Protein AF-A0A359EIS2-F1 (afdb_monomer)

Secondary structure (DSSP, 8-state):
-HHHHHHHHHSPPTTT--GGGGGGGTT--SSHHHHHHHHHHHEEETTTGGGGT----HHHHHGGG--SHHHHHHHHHHH--S-TTSPPPGGGSEEE-HHHHHHHHHHHHHHTT----------

Foldseek 3Di:
DVVVLLQVLLDDDQALDLPPLLVLLVDQDPDLVLLLVLLVLAEDEPVCLVVLVHDDDPVLVCLQVDRHNNSSSVLSCVLPVDRSSHRDRSNSHRYYHPVVSQSHSSSNCSSVSGRDDDDDDDD

Radius of gyration: 14.62 Å; Cα contacts (8 Å, |Δi|>4): 152; chains: 1; bounding box: 32×25×42 Å

pLDDT: mean 95.42, std 5.26, range [63.41, 98.69]

Sequence (123 aa):
MKQTVLDFYRQHSRITDPGEYATLYDNLPDGLHELIAIIQGQMIHRLAADKFGVTLTSESRGEQRLRTMQQRLACITELDPNPLTIARKPKEKQVGLCRDFAVFLVSLLRHKGIPARMRVGFA

Structure (mmCIF, N/CA/C/O backbone):
data_AF-A0A359EIS2-F1
#
_entry.id   AF-A0A359EIS2-F1
#
loop_
_atom_site.group_PDB
_atom_site.id
_atom_site.type_symbol
_atom_site.label_atom_id
_atom_site.label_alt_id
_atom_site.label_comp_id
_atom_site.label_asym_id
_atom_site.label_entity_id
_atom_site.label_seq_id
_atom_site.pdbx_PDB_ins_code
_atom_site.Cartn_x
_atom_site.Cartn_y
_atom_site.Cartn_z
_atom_site.occupancy
_atom_site.B_iso_or_equiv
_atom_site.auth_seq_id
_atom_site.auth_comp_id
_atom_site.auth_asym_id
_atom_site.auth_atom_id
_atom_site.pdbx_PDB_model_num
ATOM 1 N N . MET A 1 1 ? -14.273 4.449 26.765 1.00 63.41 1 MET A N 1
ATOM 2 C CA . MET A 1 1 ? -12.804 4.353 26.595 1.00 63.41 1 MET A CA 1
ATOM 3 C C . MET A 1 1 ? -12.392 3.362 25.499 1.00 63.41 1 MET A C 1
ATOM 5 O O . MET A 1 1 ? -11.763 3.800 24.550 1.00 63.41 1 MET A O 1
ATOM 9 N N . LYS A 1 2 ? -12.771 2.068 25.547 1.00 70.12 2 LYS A N 1
ATOM 10 C CA . LYS A 1 2 ? -12.450 1.101 24.464 1.00 70.12 2 LYS A CA 1
ATOM 11 C C . LYS A 1 2 ? -13.054 1.482 23.102 1.00 70.12 2 LYS A C 1
ATOM 13 O O . LYS A 1 2 ? -12.337 1.468 22.112 1.00 70.12 2 LYS A O 1
ATOM 18 N N . GLN A 1 3 ? -14.327 1.884 23.074 1.00 79.19 3 GLN A N 1
ATOM 19 C CA . GLN A 1 3 ? -15.003 2.303 21.838 1.00 79.19 3 GLN A CA 1
ATOM 20 C C . GLN A 1 3 ? -14.303 3.502 21.177 1.00 79.19 3 GLN A C 1
ATOM 22 O O . GLN A 1 3 ? -13.938 3.432 20.013 1.00 79.19 3 GLN A O 1
ATOM 27 N N . THR A 1 4 ? -13.975 4.527 21.967 1.00 88.12 4 THR A N 1
ATOM 28 C CA . THR A 1 4 ? -13.248 5.731 21.531 1.00 88.12 4 THR A CA 1
ATOM 29 C C . THR A 1 4 ? -11.901 5.414 20.868 1.00 88.12 4 THR A C 1
ATOM 31 O O . THR A 1 4 ? -11.517 6.050 19.892 1.00 88.12 4 THR A O 1
ATOM 34 N N . VAL A 1 5 ? -11.179 4.408 21.376 1.00 94.38 5 VAL A N 1
ATOM 35 C CA . VAL A 1 5 ? -9.900 3.963 20.798 1.00 94.38 5 VAL A CA 1
ATOM 36 C C . VAL A 1 5 ? -10.108 3.241 19.466 1.00 94.38 5 VAL A C 1
ATOM 38 O O . VAL A 1 5 ? -9.332 3.444 18.534 1.00 94.38 5 VAL A O 1
ATOM 41 N N . LEU A 1 6 ? -11.144 2.406 19.359 1.00 96.38 6 LEU A N 1
ATOM 42 C CA . LEU A 1 6 ? -11.478 1.739 18.102 1.00 96.38 6 LEU A CA 1
ATOM 43 C C . LEU A 1 6 ? -11.896 2.757 17.039 1.00 96.38 6 LEU A C 1
ATOM 45 O O . LEU A 1 6 ? -11.401 2.680 15.921 1.00 96.38 6 LEU A O 1
ATOM 49 N N . ASP A 1 7 ? -12.717 3.743 17.399 1.00 96.12 7 ASP A N 1
ATOM 50 C CA . ASP A 1 7 ? -13.143 4.807 16.485 1.00 96.12 7 ASP A CA 1
ATOM 51 C C . ASP A 1 7 ? -11.948 5.618 15.966 1.00 96.12 7 ASP A C 1
ATOM 53 O O . ASP A 1 7 ? -11.830 5.834 14.762 1.00 96.12 7 ASP A O 1
ATOM 57 N N . PHE A 1 8 ? -10.990 5.956 16.835 1.00 96.25 8 PHE A N 1
ATOM 58 C CA . PHE A 1 8 ? -9.736 6.588 16.419 1.00 96.25 8 PHE A CA 1
ATOM 59 C C . PHE A 1 8 ? -8.963 5.744 15.389 1.00 96.25 8 PHE A C 1
ATOM 61 O O . PHE A 1 8 ? -8.467 6.270 14.396 1.00 96.25 8 PHE A O 1
ATOM 68 N N . TYR A 1 9 ? -8.874 4.423 15.581 1.00 97.62 9 TYR A N 1
ATOM 69 C CA . TYR A 1 9 ? -8.150 3.545 14.655 1.00 97.62 9 TYR A CA 1
ATOM 70 C C . TYR A 1 9 ? -8.914 3.189 13.373 1.00 97.62 9 TYR A C 1
ATOM 72 O O . TYR A 1 9 ? -8.306 2.578 12.489 1.00 97.62 9 TYR A O 1
ATOM 80 N N . ARG A 1 10 ? -10.190 3.576 13.247 1.00 97.75 10 ARG A N 1
ATOM 81 C CA . ARG A 1 10 ? -10.941 3.533 11.978 1.00 97.75 10 ARG A CA 1
ATOM 82 C C . ARG A 1 10 ? -10.594 4.702 11.064 1.00 97.75 10 ARG A C 1
ATOM 84 O O . ARG A 1 10 ? -10.665 4.561 9.852 1.00 97.75 10 ARG A O 1
ATOM 91 N N . GLN A 1 11 ? -10.211 5.845 11.624 1.00 97.81 11 GLN A N 1
ATOM 92 C CA . GLN A 1 11 ? -9.969 7.057 10.846 1.00 97.81 11 GLN A CA 1
ATOM 93 C C . GLN A 1 11 ? -8.651 6.981 10.069 1.00 97.81 11 GLN A C 1
ATOM 95 O O . GLN A 1 11 ? -7.614 6.540 10.583 1.00 97.81 11 GLN A O 1
ATOM 100 N N . HIS A 1 12 ? -8.670 7.447 8.818 1.00 98.25 12 HIS A N 1
ATOM 101 C CA . HIS A 1 12 ? -7.443 7.636 8.055 1.00 98.25 12 HIS A CA 1
ATOM 102 C C . HIS A 1 12 ? -6.563 8.711 8.712 1.00 98.25 12 HIS A C 1
ATOM 104 O O . HIS A 1 12 ? -7.040 9.727 9.207 1.00 98.25 12 HIS A O 1
ATOM 110 N N . SER A 1 13 ? -5.249 8.487 8.708 1.00 97.19 13 SER A N 1
ATOM 111 C CA . SER A 1 13 ? -4.265 9.554 8.898 1.00 97.19 13 SER A CA 1
ATOM 112 C C . SER A 1 13 ? -3.768 10.033 7.538 1.00 97.19 13 SER A C 1
ATOM 114 O O . SER A 1 13 ? -3.944 9.335 6.541 1.00 97.19 13 SER A O 1
ATOM 116 N N . ARG A 1 14 ? -3.001 11.130 7.507 1.00 97.50 14 ARG A N 1
ATOM 117 C CA . ARG A 1 14 ? -2.311 11.619 6.296 1.00 97.50 14 ARG A 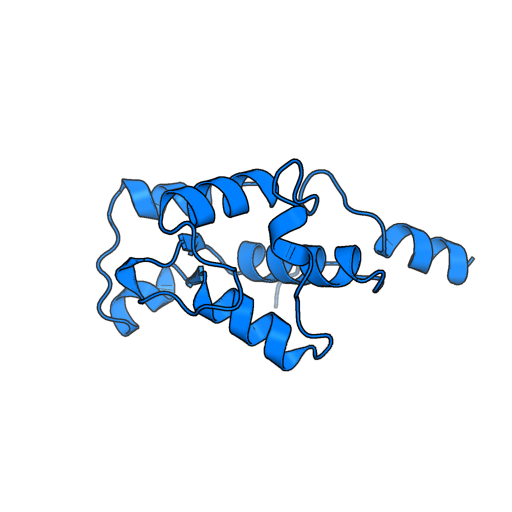CA 1
ATOM 118 C C . ARG A 1 14 ? -1.491 10.548 5.552 1.00 97.50 14 ARG A C 1
ATOM 120 O O . ARG A 1 14 ? -1.219 10.687 4.367 1.00 97.50 14 ARG A O 1
ATOM 127 N N . ILE A 1 15 ? -1.058 9.489 6.239 1.00 98.25 15 ILE A N 1
ATOM 128 C CA . ILE A 1 15 ? -0.305 8.387 5.626 1.00 98.25 15 ILE A CA 1
ATOM 129 C C . ILE A 1 15 ? -1.225 7.373 4.946 1.00 98.25 15 ILE A C 1
ATOM 131 O O . ILE A 1 15 ? -0.854 6.832 3.912 1.00 98.25 15 ILE A O 1
ATOM 135 N N . THR A 1 16 ? -2.389 7.089 5.526 1.00 98.56 16 THR A N 1
ATOM 136 C CA . THR A 1 16 ? -3.281 6.009 5.078 1.00 98.56 16 THR A CA 1
ATOM 137 C C . THR A 1 16 ? -4.449 6.509 4.242 1.00 98.56 16 THR A C 1
ATOM 139 O O . THR A 1 16 ? -5.202 5.687 3.737 1.00 98.56 16 THR A O 1
ATOM 142 N N . ASP A 1 17 ? -4.669 7.818 4.181 1.00 98.50 17 ASP A N 1
ATOM 143 C CA . ASP A 1 17 ? -5.736 8.437 3.400 1.00 98.50 17 ASP A CA 1
ATOM 144 C C . ASP A 1 17 ? -5.485 8.230 1.891 1.00 98.50 17 ASP A C 1
ATOM 146 O O . ASP A 1 17 ? -4.386 8.565 1.419 1.00 98.50 17 ASP A O 1
ATOM 150 N N . PRO A 1 18 ? -6.436 7.631 1.144 1.00 98.31 18 PRO A N 1
ATOM 151 C CA . PRO A 1 18 ? -6.323 7.488 -0.306 1.00 98.31 18 PRO A CA 1
ATOM 152 C C . PRO A 1 18 ? -6.482 8.818 -1.066 1.00 98.31 18 PRO A C 1
ATOM 154 O O . PRO A 1 18 ? -6.089 8.891 -2.230 1.00 98.31 18 PRO A O 1
ATOM 157 N N . GLY A 1 19 ? -7.002 9.873 -0.430 1.00 98.06 19 GLY A N 1
ATOM 158 C CA . GLY A 1 19 ? -7.228 11.176 -1.051 1.00 98.06 19 GLY A CA 1
ATOM 159 C C . GLY A 1 19 ? -8.200 11.091 -2.229 1.00 98.06 19 GLY A C 1
ATOM 160 O O . GLY A 1 19 ? -9.216 10.405 -2.163 1.00 98.06 19 GLY A O 1
ATOM 161 N N . GLU A 1 20 ? -7.865 11.760 -3.333 1.00 97.62 20 GLU A N 1
ATOM 162 C CA . GLU A 1 20 ? -8.667 11.759 -4.570 1.00 97.62 20 GLU A CA 1
ATOM 163 C C . GLU A 1 20 ? -8.831 10.369 -5.213 1.00 97.62 20 GLU A C 1
ATOM 165 O O . GLU A 1 20 ? -9.763 10.154 -5.981 1.00 97.62 20 GLU A O 1
ATOM 170 N N . TYR A 1 21 ? -7.978 9.404 -4.854 1.00 98.25 21 TYR A N 1
ATOM 171 C CA . TYR A 1 21 ? -8.031 8.027 -5.354 1.00 98.25 21 TYR A CA 1
ATOM 172 C C . TYR A 1 21 ? -8.940 7.115 -4.515 1.00 98.25 21 TYR A C 1
ATOM 174 O O . TYR A 1 21 ? -8.875 5.894 -4.653 1.00 98.25 21 TYR A O 1
ATOM 182 N N . ALA A 1 22 ? -9.774 7.671 -3.627 1.00 97.69 22 ALA A N 1
ATOM 183 C CA . ALA A 1 22 ? -10.684 6.896 -2.780 1.00 97.69 22 ALA A CA 1
ATOM 184 C C . ALA A 1 22 ? -11.614 5.967 -3.581 1.00 97.69 22 ALA A C 1
ATOM 186 O O . ALA A 1 22 ? -11.898 4.865 -3.125 1.00 97.69 22 ALA A O 1
ATOM 187 N N . THR A 1 23 ? -12.011 6.361 -4.793 1.00 97.06 23 THR A N 1
ATOM 188 C CA . THR A 1 23 ? -12.877 5.561 -5.679 1.00 97.06 23 THR A CA 1
ATOM 189 C C . THR A 1 23 ? -12.250 4.231 -6.108 1.00 97.06 23 THR A C 1
ATOM 191 O O . THR A 1 23 ? -12.959 3.282 -6.440 1.00 97.06 23 THR A O 1
ATOM 194 N N . LEU A 1 24 ? -10.918 4.088 -6.029 1.00 97.25 24 LEU A N 1
ATOM 195 C CA . LEU A 1 24 ? -10.246 2.802 -6.251 1.00 97.25 24 LEU A CA 1
ATOM 196 C C . LEU A 1 24 ? -10.634 1.742 -5.204 1.00 97.25 24 LEU A C 1
ATOM 198 O O . LEU A 1 24 ? -10.322 0.563 -5.387 1.00 97.25 24 LEU A O 1
ATOM 202 N N . TYR A 1 25 ? -11.284 2.142 -4.106 1.00 97.50 25 TYR A N 1
ATOM 203 C CA . TYR A 1 25 ? -11.693 1.262 -3.015 1.00 97.50 25 TYR A CA 1
ATOM 204 C C . TYR A 1 25 ? -13.172 0.830 -3.066 1.00 97.50 25 TYR A C 1
ATOM 206 O O . TYR A 1 25 ? -13.559 -0.051 -2.294 1.00 97.50 25 TYR A O 1
ATOM 214 N N . ASP A 1 26 ? -13.980 1.361 -3.992 1.00 90.94 26 ASP A N 1
ATOM 215 C CA . ASP A 1 26 ? -15.446 1.195 -3.998 1.00 90.94 26 ASP A CA 1
ATOM 216 C C . ASP A 1 26 ? -15.919 -0.265 -4.157 1.00 90.94 26 ASP A C 1
ATOM 218 O O . ASP A 1 26 ? -17.003 -0.621 -3.706 1.00 90.94 26 ASP A O 1
ATOM 222 N N . ASN A 1 27 ? -15.098 -1.140 -4.752 1.00 89.56 27 ASN A N 1
ATOM 223 C CA . ASN A 1 27 ? -15.458 -2.533 -5.063 1.00 89.56 27 ASN A CA 1
ATOM 224 C C . ASN A 1 27 ? -14.491 -3.558 -4.453 1.00 89.56 27 ASN A C 1
ATOM 226 O O . ASN A 1 27 ? -14.215 -4.609 -5.035 1.00 89.56 27 ASN A O 1
ATOM 230 N N . LEU A 1 28 ? -13.920 -3.238 -3.291 1.00 95.44 28 LEU A N 1
ATOM 231 C CA . LEU A 1 28 ? -13.004 -4.147 -2.610 1.00 95.44 28 LEU A CA 1
ATOM 232 C C . LEU A 1 28 ? -13.747 -5.318 -1.948 1.00 95.44 28 LEU A C 1
ATOM 234 O O . LEU A 1 28 ? -14.758 -5.086 -1.277 1.00 95.44 28 LEU A O 1
ATOM 238 N N . PRO A 1 29 ? -13.201 -6.545 -2.022 1.00 96.25 29 PRO A N 1
ATOM 239 C CA . PRO A 1 29 ? -13.729 -7.700 -1.303 1.00 96.25 29 PRO A CA 1
ATOM 240 C C . PRO A 1 29 ? -13.627 -7.493 0.212 1.00 96.25 29 PRO A C 1
ATOM 242 O O . PRO A 1 29 ? -12.727 -6.804 0.691 1.00 96.25 29 PRO A O 1
ATOM 245 N N . ASP A 1 30 ? -14.523 -8.106 0.982 1.00 95.25 30 ASP A N 1
ATOM 246 C CA . ASP A 1 30 ? -14.557 -7.935 2.444 1.00 95.25 30 ASP A CA 1
ATOM 247 C C . ASP A 1 30 ? -13.571 -8.838 3.197 1.00 95.25 30 ASP A C 1
ATOM 249 O O . ASP A 1 30 ? -13.208 -8.557 4.341 1.00 95.25 30 ASP A O 1
ATOM 253 N N . GLY A 1 31 ? -13.122 -9.922 2.564 1.00 96.31 31 GLY A N 1
ATOM 254 C CA . GLY A 1 31 ? -12.224 -10.891 3.177 1.00 96.31 31 GLY A CA 1
ATOM 255 C C . GLY A 1 31 ? -10.775 -10.400 3.266 1.00 96.31 31 GLY A C 1
ATOM 256 O O . GLY A 1 31 ? -10.221 -9.796 2.345 1.00 96.31 31 GLY A O 1
ATOM 257 N N . LEU A 1 32 ? -10.130 -10.668 4.406 1.00 96.56 32 LEU A N 1
ATOM 258 C CA . LEU A 1 32 ? -8.755 -10.230 4.668 1.00 96.56 32 LEU A CA 1
ATOM 259 C C . LEU A 1 32 ? -7.743 -10.838 3.682 1.00 96.56 32 LEU A C 1
ATOM 261 O O . LEU A 1 32 ? -6.790 -10.165 3.292 1.00 96.56 32 LEU A O 1
ATOM 265 N N . HIS A 1 33 ? -7.934 -12.098 3.286 1.00 97.62 33 HIS A N 1
ATOM 266 C CA . HIS A 1 33 ? -7.020 -12.790 2.374 1.00 97.62 33 HIS A CA 1
ATOM 267 C C . HIS A 1 33 ? -7.062 -12.168 0.976 1.00 97.62 33 HIS A C 1
ATOM 269 O O . HIS A 1 33 ? -6.027 -11.976 0.343 1.00 97.62 33 HIS A O 1
ATOM 275 N N . GLU A 1 34 ? -8.249 -11.785 0.530 1.00 98.00 34 GLU A N 1
ATOM 276 C CA . GLU A 1 34 ? -8.516 -11.152 -0.749 1.00 98.00 34 GLU A CA 1
ATOM 277 C C . GLU A 1 34 ? -7.940 -9.731 -0.785 1.00 98.00 34 GLU A C 1
ATOM 279 O O . GLU A 1 34 ? -7.290 -9.354 -1.760 1.00 98.00 34 GLU A O 1
ATOM 284 N N . LEU A 1 35 ? -8.068 -8.967 0.308 1.00 98.38 35 LEU A N 1
ATOM 285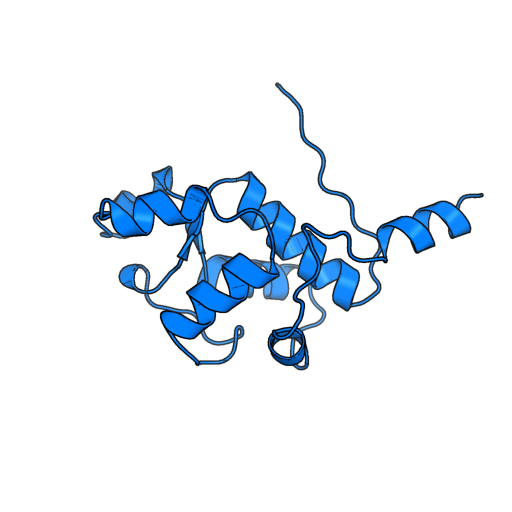 C CA . LEU A 1 35 ? -7.400 -7.667 0.449 1.00 98.38 35 LEU A CA 1
ATOM 286 C C . LEU A 1 35 ? -5.871 -7.797 0.374 1.00 98.38 35 LEU A C 1
ATOM 288 O O . LEU A 1 35 ? -5.205 -6.990 -0.274 1.00 98.38 35 LEU A O 1
ATOM 292 N N . ILE A 1 36 ? -5.296 -8.827 1.002 1.00 98.12 36 ILE A N 1
ATOM 293 C CA . ILE A 1 36 ? -3.855 -9.103 0.911 1.00 98.12 36 ILE A CA 1
ATOM 294 C C . ILE A 1 36 ? -3.464 -9.474 -0.527 1.00 98.12 36 ILE A C 1
ATOM 296 O O . ILE A 1 36 ? -2.442 -8.987 -1.018 1.00 98.12 36 ILE A O 1
ATOM 300 N N . ALA A 1 37 ? -4.273 -10.282 -1.216 1.00 98.25 37 ALA A N 1
ATOM 301 C CA . ALA A 1 37 ? -4.031 -10.668 -2.604 1.00 98.25 37 ALA A CA 1
ATOM 302 C C . ALA A 1 37 ? -4.030 -9.454 -3.549 1.00 98.25 37 ALA A C 1
ATOM 304 O O . ALA A 1 37 ? -3.159 -9.363 -4.413 1.00 98.25 37 ALA A O 1
ATOM 305 N N . ILE A 1 38 ? -4.924 -8.481 -3.337 1.00 98.12 38 ILE A N 1
ATOM 306 C CA . ILE A 1 38 ? -4.933 -7.202 -4.069 1.00 98.12 38 ILE A CA 1
ATOM 307 C C . ILE A 1 38 ? -3.599 -6.467 -3.900 1.00 98.12 38 ILE A C 1
ATOM 309 O O . ILE A 1 38 ? -2.953 -6.105 -4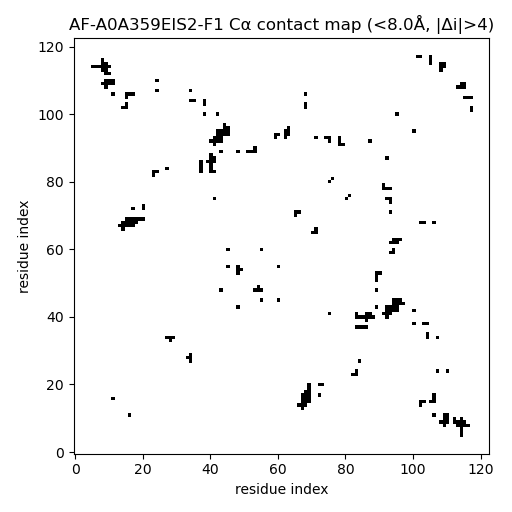.885 1.00 98.12 38 ILE A O 1
ATOM 313 N N . ILE A 1 39 ? -3.126 -6.312 -2.660 1.00 98.25 39 ILE A N 1
ATOM 314 C CA . ILE A 1 39 ? -1.857 -5.625 -2.371 1.00 98.25 39 ILE A CA 1
ATOM 315 C C . ILE A 1 39 ? -0.684 -6.352 -3.047 1.00 98.25 39 ILE A C 1
ATOM 317 O O . ILE A 1 39 ? 0.163 -5.718 -3.677 1.00 98.25 39 ILE A O 1
ATOM 321 N N . GLN A 1 40 ? -0.642 -7.685 -2.972 1.00 97.38 40 GLN A N 1
ATOM 322 C CA . GLN A 1 40 ? 0.377 -8.504 -3.642 1.00 97.38 40 GLN A CA 1
ATOM 323 C C . GLN A 1 40 ? 0.283 -8.435 -5.172 1.00 97.38 40 GLN A C 1
ATOM 325 O O . GLN A 1 40 ? 1.296 -8.564 -5.863 1.00 97.38 40 GLN A O 1
ATOM 330 N N . GLY A 1 41 ? -0.916 -8.227 -5.713 1.00 97.56 41 GLY A N 1
ATOM 331 C CA . GLY A 1 41 ? -1.161 -7.979 -7.128 1.00 97.56 41 GLY A CA 1
ATOM 332 C C . GLY A 1 41 ? -0.649 -6.619 -7.592 1.00 97.56 41 GLY A C 1
ATOM 333 O O . GLY A 1 41 ? -0.462 -6.428 -8.791 1.00 97.56 41 GLY A O 1
ATOM 334 N N . GLN A 1 42 ? -0.418 -5.674 -6.681 1.00 98.12 42 GLN A N 1
ATOM 335 C CA . GLN A 1 42 ? -0.059 -4.294 -7.006 1.00 98.12 42 GLN A CA 1
ATOM 336 C C . GLN A 1 42 ? 1.366 -3.906 -6.685 1.00 98.12 42 GLN A C 1
ATOM 338 O O . GLN A 1 42 ? 1.939 -3.057 -7.364 1.00 98.12 42 GLN A O 1
ATOM 343 N N . MET A 1 43 ? 1.917 -4.501 -5.636 1.00 97.81 43 MET A N 1
ATOM 344 C CA . MET A 1 43 ? 3.213 -4.124 -5.114 1.00 97.81 43 MET A CA 1
ATOM 345 C C . MET A 1 43 ? 4.204 -5.270 -5.205 1.00 97.81 43 MET A C 1
ATOM 347 O O . MET A 1 43 ? 3.866 -6.442 -5.031 1.00 97.81 43 MET A O 1
ATOM 351 N N . ILE A 1 44 ? 5.465 -4.912 -5.408 1.00 97.50 44 ILE A N 1
ATOM 352 C CA . ILE A 1 44 ? 6.592 -5.828 -5.321 1.00 97.50 44 ILE A CA 1
ATOM 353 C C . ILE A 1 44 ? 7.596 -5.315 -4.294 1.00 97.50 44 ILE A C 1
ATOM 355 O O . ILE A 1 44 ? 7.967 -4.141 -4.265 1.00 97.50 44 ILE A O 1
ATOM 359 N N . HIS A 1 45 ? 8.030 -6.198 -3.396 1.00 97.62 45 HIS A N 1
ATOM 360 C CA . HIS A 1 45 ? 9.041 -5.827 -2.417 1.00 97.62 45 HIS A CA 1
ATOM 361 C C . HIS A 1 45 ? 10.399 -5.713 -3.108 1.00 97.62 45 HIS A C 1
ATOM 363 O O . HIS A 1 45 ? 10.790 -6.625 -3.839 1.00 97.62 45 HIS A O 1
ATOM 369 N N . ARG A 1 46 ? 11.169 -4.654 -2.827 1.00 96.38 46 ARG A N 1
ATOM 370 C CA . ARG A 1 46 ? 12.448 -4.419 -3.524 1.00 96.38 46 ARG A CA 1
ATOM 371 C C . ARG A 1 46 ? 13.409 -5.615 -3.481 1.00 96.38 46 ARG A C 1
ATOM 373 O O . ARG A 1 46 ? 14.102 -5.884 -4.447 1.00 96.38 46 ARG A O 1
ATOM 380 N N . LEU A 1 47 ? 13.450 -6.321 -2.344 1.00 95.94 47 LEU A N 1
ATOM 381 C CA . LEU A 1 47 ? 14.348 -7.466 -2.115 1.00 95.94 47 LEU A CA 1
ATOM 382 C C . LEU A 1 47 ? 13.828 -8.769 -2.742 1.00 95.94 47 LEU A C 1
ATOM 384 O O . LEU A 1 47 ? 14.502 -9.791 -2.688 1.00 95.94 47 LEU A O 1
ATOM 388 N N . ALA A 1 48 ? 12.607 -8.754 -3.274 1.00 95.56 48 ALA A N 1
ATOM 389 C CA . ALA A 1 48 ? 12.000 -9.889 -3.951 1.00 95.56 48 ALA A CA 1
ATOM 390 C C . ALA A 1 48 ? 11.961 -9.706 -5.474 1.00 95.56 48 ALA A C 1
ATOM 392 O O . ALA A 1 48 ? 11.698 -10.682 -6.162 1.00 95.56 48 ALA A O 1
ATOM 393 N N . ALA A 1 49 ? 12.230 -8.502 -5.995 1.00 96.06 49 ALA A N 1
ATOM 394 C CA . ALA A 1 49 ? 12.091 -8.171 -7.414 1.00 96.06 49 ALA A CA 1
ATOM 395 C C . ALA A 1 49 ? 12.819 -9.159 -8.342 1.00 96.06 49 ALA A C 1
ATOM 397 O O . ALA A 1 49 ? 12.197 -9.718 -9.246 1.00 96.06 49 ALA A O 1
ATOM 398 N N . ASP A 1 50 ? 14.079 -9.478 -8.035 1.00 95.94 50 ASP A N 1
ATOM 399 C CA . ASP A 1 50 ? 14.886 -10.413 -8.827 1.00 95.94 50 ASP A CA 1
ATOM 400 C C . ASP A 1 50 ? 14.269 -11.821 -8.882 1.00 95.94 50 ASP A C 1
ATOM 402 O O . ASP A 1 50 ? 14.301 -12.477 -9.921 1.00 95.94 50 ASP A O 1
ATOM 406 N N . LYS A 1 51 ? 13.614 -12.270 -7.799 1.00 95.81 51 LYS A N 1
ATOM 407 C CA . LYS A 1 51 ? 12.928 -13.577 -7.748 1.00 95.81 51 LYS A CA 1
ATOM 408 C C . LYS A 1 51 ? 11.716 -13.648 -8.677 1.00 95.81 51 LYS A C 1
ATOM 410 O O . LYS A 1 51 ? 11.279 -14.740 -9.018 1.00 95.81 51 LYS A O 1
ATOM 415 N N . PHE A 1 52 ? 11.176 -12.499 -9.076 1.00 94.62 52 PHE A N 1
ATOM 416 C CA . PHE A 1 52 ? 10.094 -12.389 -10.051 1.00 94.62 52 PHE A CA 1
ATOM 417 C C . PHE A 1 52 ? 10.596 -11.994 -11.450 1.00 94.62 52 PHE A C 1
ATOM 419 O O . PHE A 1 52 ? 9.789 -11.613 -12.298 1.00 94.62 52 PHE A O 1
ATOM 426 N N . GLY A 1 53 ? 11.911 -12.058 -11.698 1.00 96.44 53 GLY A N 1
ATOM 427 C CA . GLY A 1 53 ? 12.508 -11.694 -12.985 1.00 96.44 53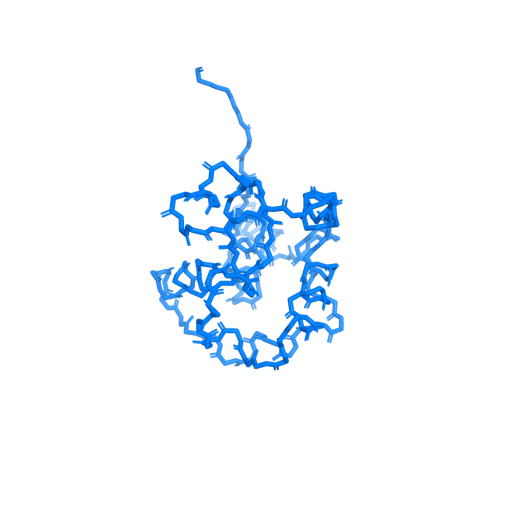 GLY A CA 1
ATOM 428 C C . GLY A 1 53 ? 12.443 -10.195 -13.289 1.00 96.44 53 GLY A C 1
ATOM 429 O O . GLY A 1 53 ? 12.461 -9.806 -14.454 1.00 96.44 53 GLY A O 1
ATOM 430 N N . VAL A 1 54 ? 12.328 -9.349 -12.260 1.00 96.69 54 VAL A N 1
ATOM 431 C CA . VAL A 1 54 ? 12.231 -7.894 -12.414 1.00 96.69 54 VAL A CA 1
ATOM 432 C C . VAL A 1 54 ? 13.548 -7.243 -12.019 1.00 96.69 54 VAL A C 1
ATOM 434 O O . VAL A 1 54 ? 13.890 -7.183 -10.841 1.00 96.69 54 VAL A O 1
ATOM 437 N N . THR A 1 55 ? 14.249 -6.669 -12.995 1.00 96.94 55 THR A N 1
ATOM 438 C CA . THR A 1 55 ? 15.390 -5.786 -12.736 1.00 96.94 55 THR A CA 1
ATOM 439 C C . THR A 1 55 ? 14.892 -4.372 -12.456 1.00 96.94 55 THR A C 1
ATOM 441 O O . THR A 1 55 ? 14.314 -3.718 -13.323 1.00 96.94 55 THR A O 1
ATOM 444 N N . LEU A 1 56 ? 15.118 -3.880 -11.238 1.00 96.06 56 LEU A N 1
ATOM 445 C CA . LEU A 1 56 ? 14.668 -2.544 -10.846 1.00 96.06 56 LEU A CA 1
ATOM 446 C C . LEU A 1 56 ? 15.500 -1.443 -11.522 1.00 96.06 56 LEU A C 1
ATOM 448 O O . LEU A 1 56 ? 16.734 -1.518 -11.562 1.00 96.06 56 LEU A O 1
ATOM 452 N N . THR A 1 57 ? 14.841 -0.378 -11.973 1.00 95.88 57 THR A N 1
ATOM 453 C CA . THR A 1 57 ? 15.496 0.839 -12.466 1.00 95.88 57 THR A CA 1
ATOM 454 C C . THR A 1 57 ? 15.789 1.787 -11.302 1.00 95.88 57 THR A C 1
ATOM 456 O O . THR A 1 57 ? 15.357 1.578 -10.165 1.00 95.88 57 THR A O 1
ATOM 459 N N . SER A 1 58 ? 16.570 2.840 -11.548 1.00 95.56 58 SER A N 1
ATOM 460 C CA . SER A 1 58 ? 16.792 3.883 -10.536 1.00 95.56 58 SER A CA 1
ATOM 461 C C . SER A 1 58 ? 15.499 4.623 -10.184 1.00 95.56 58 SER A C 1
ATOM 463 O O . SER A 1 58 ? 15.302 4.976 -9.024 1.00 95.56 58 SER A O 1
ATOM 465 N N . GLU A 1 59 ? 14.613 4.783 -11.166 1.00 94.31 59 GLU A N 1
ATOM 466 C CA . GLU A 1 59 ? 13.287 5.373 -11.009 1.00 94.31 59 GLU A CA 1
ATOM 467 C C . GLU A 1 59 ? 12.381 4.504 -10.133 1.00 94.31 59 GLU A C 1
ATOM 469 O O . GLU A 1 59 ? 11.934 4.975 -9.088 1.00 94.31 59 GLU A O 1
ATOM 474 N N . SER A 1 60 ? 12.226 3.210 -10.445 1.00 94.81 60 SER A N 1
ATOM 475 C CA . SER A 1 60 ? 11.358 2.336 -9.643 1.00 94.81 60 SER A CA 1
ATOM 476 C C . SER A 1 60 ? 11.910 2.090 -8.239 1.00 94.81 60 SER A C 1
ATOM 478 O O . SER A 1 60 ? 11.173 1.998 -7.260 1.00 94.81 60 SER A O 1
ATOM 480 N N . ARG A 1 61 ? 13.239 2.109 -8.059 1.00 95.00 61 ARG A N 1
ATOM 481 C CA . ARG A 1 61 ? 13.836 2.161 -6.711 1.00 95.00 61 ARG A CA 1
ATOM 482 C C . ARG A 1 61 ? 13.427 3.417 -5.932 1.00 95.00 61 ARG A C 1
ATOM 484 O O . ARG A 1 61 ? 13.331 3.353 -4.703 1.00 95.00 61 ARG A O 1
ATOM 491 N N . GLY A 1 62 ? 13.194 4.534 -6.617 1.00 95.94 62 GLY A N 1
ATOM 492 C CA . GLY A 1 62 ? 12.740 5.799 -6.044 1.00 95.94 62 GLY A CA 1
ATOM 493 C C . GLY A 1 62 ? 11.356 5.722 -5.395 1.00 95.94 62 GLY A C 1
ATOM 494 O O . GLY A 1 62 ? 11.124 6.419 -4.406 1.00 95.94 62 GLY A O 1
ATOM 495 N N . GLU A 1 63 ? 10.484 4.814 -5.838 1.00 96.69 63 GLU A N 1
ATOM 496 C CA . GLU A 1 63 ? 9.115 4.632 -5.317 1.00 96.69 63 GLU A CA 1
ATOM 497 C C . GLU A 1 63 ? 9.074 4.219 -3.829 1.00 96.69 63 GLU A C 1
ATOM 499 O O . GLU A 1 63 ? 8.101 4.463 -3.111 1.00 96.69 63 GLU A O 1
ATOM 504 N N . GLN A 1 64 ? 10.179 3.694 -3.285 1.00 93.75 64 GLN A N 1
ATOM 505 C CA . GLN A 1 64 ? 10.351 3.451 -1.840 1.00 93.75 64 GLN A CA 1
ATOM 506 C C . GLN A 1 64 ? 10.284 4.749 -1.009 1.00 93.75 64 GLN A C 1
ATOM 508 O O . GLN A 1 64 ? 10.188 4.722 0.223 1.00 93.75 64 GLN A O 1
ATOM 513 N N . ARG A 1 65 ? 10.377 5.911 -1.667 1.00 95.81 65 ARG A N 1
ATOM 514 C CA . ARG A 1 65 ? 10.281 7.232 -1.043 1.00 95.81 65 ARG A CA 1
ATOM 515 C C . ARG A 1 65 ? 8.849 7.756 -0.967 1.00 95.81 65 ARG A C 1
ATOM 517 O O . ARG A 1 65 ? 8.632 8.688 -0.198 1.00 95.81 65 ARG A O 1
ATOM 524 N N . LEU A 1 66 ? 7.886 7.143 -1.664 1.00 97.19 66 LEU A N 1
ATOM 525 C CA . LEU A 1 66 ? 6.467 7.491 -1.549 1.00 97.19 66 LEU A CA 1
ATOM 526 C C . LEU A 1 66 ? 6.008 7.264 -0.100 1.00 97.19 66 LEU A C 1
ATOM 528 O O . LEU A 1 66 ? 6.240 6.205 0.492 1.00 97.19 66 LEU A O 1
ATOM 532 N N . ARG A 1 67 ? 5.430 8.296 0.522 1.00 96.00 67 ARG A N 1
ATOM 533 C CA . ARG A 1 67 ? 5.137 8.299 1.966 1.00 96.00 67 ARG A CA 1
ATOM 534 C C . ARG A 1 67 ? 3.676 8.041 2.273 1.00 96.00 67 ARG A C 1
ATOM 536 O O . ARG A 1 67 ? 3.415 7.352 3.267 1.00 96.00 67 ARG A O 1
ATOM 543 N N . THR A 1 68 ? 2.776 8.592 1.463 1.00 98.44 68 THR A N 1
ATOM 544 C CA . THR A 1 68 ? 1.323 8.531 1.662 1.00 98.44 68 THR A CA 1
ATOM 545 C C . THR A 1 68 ? 0.670 7.511 0.737 1.00 98.44 68 THR A C 1
ATOM 547 O O . THR A 1 68 ? 1.217 7.165 -0.311 1.00 98.44 68 THR A O 1
ATOM 550 N N . MET A 1 69 ? -0.514 7.036 1.122 1.00 98.56 69 MET A N 1
ATOM 551 C CA . MET A 1 69 ? -1.295 6.134 0.287 1.00 98.56 69 MET A CA 1
ATOM 552 C C . MET A 1 69 ? -1.759 6.825 -0.995 1.00 98.56 69 MET A C 1
AT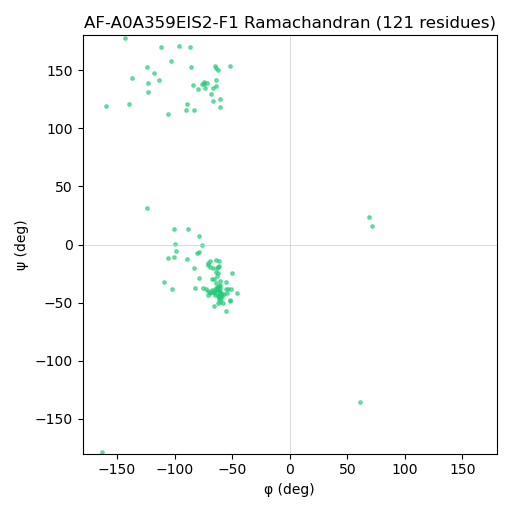OM 554 O O . MET A 1 69 ? -1.609 6.237 -2.055 1.00 98.56 69 MET A O 1
ATOM 558 N N . GLN A 1 70 ? -2.184 8.092 -0.934 1.00 98.62 70 GLN A N 1
ATOM 559 C CA . GLN A 1 70 ? -2.487 8.891 -2.129 1.00 98.62 70 GLN A CA 1
ATOM 560 C C . GLN A 1 70 ? -1.333 8.892 -3.150 1.00 98.62 70 GLN A C 1
ATOM 562 O O . GLN A 1 70 ? -1.551 8.596 -4.317 1.00 98.62 70 GLN A O 1
ATOM 567 N N . GLN A 1 71 ? -0.088 9.144 -2.718 1.00 98.50 71 GLN A N 1
ATOM 568 C CA . GLN A 1 71 ? 1.084 9.107 -3.610 1.00 98.50 71 GLN A CA 1
ATOM 569 C C . GLN A 1 71 ? 1.290 7.727 -4.243 1.00 98.50 71 GLN A C 1
ATOM 571 O O . GLN A 1 71 ? 1.695 7.614 -5.397 1.00 98.50 71 GLN A O 1
ATOM 576 N N . ARG A 1 72 ? 1.031 6.666 -3.475 1.00 98.19 72 ARG A N 1
ATOM 577 C CA . ARG A 1 72 ? 1.152 5.294 -3.966 1.00 98.19 72 ARG A CA 1
ATOM 578 C C . ARG A 1 72 ? 0.051 4.944 -4.956 1.00 98.19 72 ARG A C 1
ATOM 580 O O . ARG A 1 72 ? 0.370 4.351 -5.978 1.00 98.19 72 ARG A O 1
ATOM 587 N N . LEU A 1 73 ? -1.196 5.319 -4.683 1.00 98.38 73 LEU A N 1
ATOM 588 C CA . LEU A 1 73 ? -2.321 5.099 -5.591 1.00 98.38 73 LEU A CA 1
ATOM 589 C C . LEU A 1 73 ? -2.158 5.891 -6.891 1.00 98.38 73 LEU A C 1
ATOM 591 O O . LEU A 1 73 ? -2.411 5.326 -7.950 1.00 98.38 73 LEU A O 1
ATOM 595 N N . ALA A 1 74 ? -1.645 7.124 -6.827 1.00 98.06 74 ALA A N 1
ATOM 596 C CA . ALA A 1 74 ? -1.286 7.907 -8.009 1.00 98.06 74 ALA A CA 1
ATOM 597 C C . ALA A 1 74 ? -0.313 7.137 -8.910 1.00 98.06 74 ALA A C 1
ATOM 599 O O . ALA A 1 74 ? -0.643 6.815 -10.045 1.00 98.06 74 ALA A O 1
ATOM 600 N N . CYS A 1 75 ? 0.832 6.721 -8.363 1.00 97.00 75 CYS A N 1
ATOM 601 C CA . CYS A 1 75 ? 1.835 5.973 -9.121 1.00 97.00 75 CYS A CA 1
ATOM 602 C C . CYS A 1 75 ? 1.313 4.603 -9.611 1.00 97.00 75 CYS A C 1
ATOM 604 O O . CYS A 1 75 ? 1.603 4.209 -10.735 1.00 97.00 75 CYS A O 1
ATOM 606 N N . ILE A 1 76 ? 0.497 3.884 -8.826 1.00 96.81 76 ILE A N 1
ATOM 607 C CA . ILE A 1 76 ? -0.150 2.634 -9.279 1.00 96.81 76 ILE A CA 1
ATOM 608 C C . ILE A 1 76 ? -1.061 2.887 -10.488 1.00 96.81 76 ILE A C 1
ATOM 610 O O . ILE A 1 76 ? -1.074 2.074 -11.410 1.00 96.81 76 ILE A O 1
ATOM 614 N N . THR A 1 77 ? -1.806 3.993 -10.471 1.00 95.94 77 THR A N 1
ATOM 615 C CA . THR A 1 77 ? -2.748 4.374 -11.533 1.00 95.94 77 THR A CA 1
ATOM 616 C C . THR A 1 77 ? -2.018 4.857 -12.786 1.00 95.94 77 THR A C 1
ATOM 618 O O . THR A 1 77 ? -2.429 4.527 -13.893 1.00 95.94 77 THR A O 1
ATOM 621 N N . GLU A 1 78 ? -0.913 5.591 -12.626 1.00 94.88 78 GLU A N 1
ATOM 622 C CA . GLU A 1 78 ? -0.038 6.014 -13.729 1.00 94.88 78 GLU A CA 1
ATOM 623 C C . GLU A 1 78 ? 0.603 4.817 -14.446 1.00 94.88 78 GLU A C 1
ATOM 625 O O . GLU A 1 78 ? 0.708 4.821 -15.671 1.00 94.88 78 GLU A O 1
ATOM 630 N N . LEU A 1 79 ? 1.009 3.785 -13.695 1.00 91.06 79 LEU A N 1
ATOM 631 C CA . LEU A 1 79 ? 1.566 2.552 -14.259 1.00 91.06 79 LEU A CA 1
ATOM 632 C C . LEU A 1 79 ? 0.512 1.726 -15.006 1.00 91.06 79 LEU A C 1
ATOM 634 O O . LEU A 1 79 ? 0.807 1.154 -16.054 1.00 91.06 79 LEU A O 1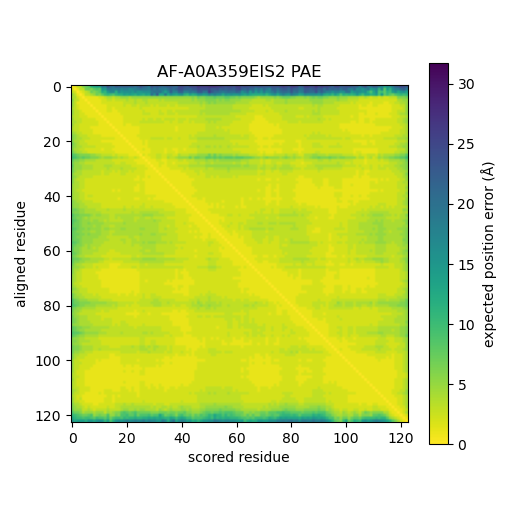
ATOM 638 N N . ASP A 1 80 ? -0.696 1.630 -14.447 1.00 91.31 80 ASP A N 1
ATOM 639 C CA . ASP A 1 80 ? -1.820 0.903 -15.032 1.00 91.31 80 ASP A CA 1
ATOM 640 C C . ASP A 1 80 ? -3.149 1.406 -14.427 1.00 91.31 80 ASP A C 1
ATOM 642 O O . ASP A 1 80 ? -3.353 1.247 -13.216 1.00 91.31 80 ASP A O 1
ATOM 646 N N . PRO A 1 81 ? -4.077 1.960 -15.233 1.00 93.31 81 PRO A N 1
ATOM 647 C CA . PRO A 1 81 ? -5.351 2.488 -14.748 1.00 93.31 81 PRO A CA 1
ATOM 648 C C . PRO A 1 81 ? -6.391 1.404 -14.415 1.00 93.31 81 PRO A C 1
ATOM 650 O O . PRO A 1 81 ? -7.503 1.737 -14.003 1.00 93.31 81 PRO A O 1
ATOM 653 N N . ASN A 1 82 ? -6.082 0.115 -14.598 1.00 95.25 82 ASN A N 1
ATOM 654 C CA . ASN A 1 82 ? -7.006 -0.962 -14.252 1.00 95.25 82 ASN A CA 1
ATOM 655 C C . ASN A 1 82 ? -7.339 -0.991 -12.743 1.00 95.25 82 ASN A C 1
ATOM 657 O O . ASN A 1 82 ? -6.485 -0.659 -11.905 1.00 95.25 82 ASN A O 1
ATOM 661 N N . PRO A 1 83 ? -8.555 -1.459 -12.378 1.00 96.38 83 PRO A N 1
ATOM 662 C CA . PRO A 1 83 ? -8.987 -1.588 -10.988 1.00 96.38 83 PRO A CA 1
ATOM 663 C C . PRO A 1 83 ? -7.999 -2.359 -10.116 1.00 96.38 83 PRO A C 1
ATOM 665 O O . PRO A 1 83 ? -7.293 -3.252 -10.595 1.00 96.38 83 PRO A O 1
ATOM 668 N N . LEU A 1 84 ? -8.004 -2.087 -8.805 1.00 97.25 84 LEU A N 1
ATOM 669 C CA . LEU A 1 84 ? -7.040 -2.727 -7.907 1.00 97.25 84 LEU A CA 1
ATOM 670 C C . LEU A 1 84 ? -7.201 -4.258 -7.813 1.00 97.25 84 LEU A C 1
ATOM 672 O O . LEU A 1 84 ? -6.268 -4.996 -7.500 1.00 97.25 84 LEU A O 1
ATOM 676 N N . THR A 1 85 ? -8.400 -4.748 -8.117 1.00 96.25 85 THR A N 1
ATOM 677 C CA . THR A 1 85 ? -8.743 -6.174 -8.155 1.00 96.25 85 THR A CA 1
ATOM 678 C C . THR A 1 85 ? -8.080 -6.926 -9.309 1.00 96.25 85 THR A C 1
ATOM 680 O O . THR A 1 85 ? -8.035 -8.156 -9.286 1.00 96.25 85 THR A O 1
ATOM 683 N N . ILE A 1 86 ? -7.530 -6.217 -10.299 1.00 96.94 86 ILE A N 1
ATOM 684 C CA . ILE A 1 86 ? -6.779 -6.815 -11.397 1.00 96.94 86 ILE A CA 1
ATOM 685 C C . ILE A 1 86 ? -5.301 -6.889 -11.006 1.00 96.94 86 ILE A C 1
ATOM 687 O O . ILE A 1 86 ? -4.622 -5.883 -10.779 1.00 96.94 86 ILE A O 1
ATOM 691 N N . ALA A 1 87 ? -4.789 -8.115 -10.902 1.00 96.81 87 ALA A N 1
ATOM 692 C CA . ALA A 1 87 ? -3.384 -8.346 -10.602 1.00 96.81 87 ALA A CA 1
ATOM 693 C C . ALA A 1 87 ? -2.499 -7.901 -11.777 1.00 96.81 87 ALA A C 1
ATOM 695 O O . ALA A 1 87 ? -2.705 -8.313 -12.918 1.00 96.81 87 ALA A O 1
ATOM 696 N N . ARG A 1 88 ? -1.475 -7.099 -11.477 1.00 96.12 88 ARG A N 1
ATOM 697 C CA . ARG A 1 88 ? -0.512 -6.585 -12.459 1.00 96.12 88 ARG A CA 1
ATOM 698 C C . ARG A 1 88 ? 0.619 -7.588 -12.676 1.00 96.12 88 ARG A C 1
ATOM 700 O O . ARG A 1 88 ? 0.972 -8.347 -11.759 1.00 96.12 88 ARG A O 1
ATOM 707 N N . LYS A 1 89 ? 1.243 -7.588 -13.861 1.00 95.25 89 LYS A N 1
ATOM 708 C CA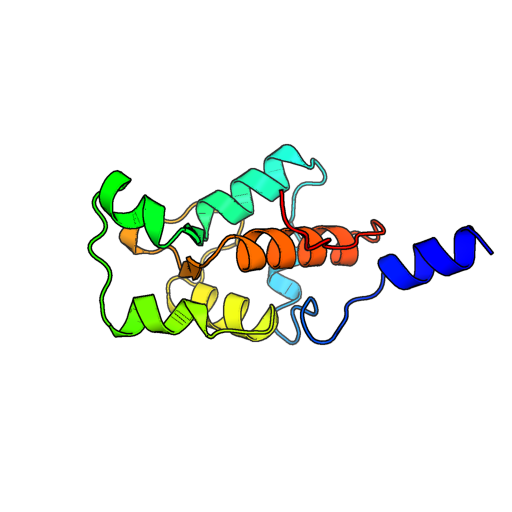 . LYS A 1 89 ? 2.449 -8.408 -14.085 1.00 95.25 89 LYS A CA 1
ATOM 709 C C . LYS A 1 89 ? 3.579 -7.890 -13.193 1.00 95.25 89 LYS A C 1
ATOM 711 O O . LYS A 1 89 ? 3.603 -6.705 -12.881 1.00 95.25 89 LYS A O 1
ATOM 716 N N . PRO A 1 90 ? 4.563 -8.720 -12.802 1.00 94.69 90 PRO A N 1
ATOM 717 C CA . PRO A 1 90 ? 5.616 -8.292 -11.879 1.00 94.69 90 PRO A CA 1
ATOM 718 C C . PRO A 1 90 ? 6.325 -6.980 -12.251 1.00 94.69 90 PRO A C 1
ATOM 720 O O . PRO A 1 90 ? 6.591 -6.172 -11.369 1.00 94.69 90 PRO A O 1
ATOM 723 N N . LYS A 1 91 ? 6.577 -6.747 -13.545 1.00 92.81 91 LYS A N 1
ATOM 724 C CA . LYS A 1 91 ? 7.210 -5.523 -14.067 1.00 92.81 91 LYS A CA 1
ATOM 725 C C . LYS A 1 91 ? 6.333 -4.260 -13.998 1.00 92.81 91 LYS A C 1
ATOM 727 O O . LYS A 1 91 ? 6.855 -3.165 -14.137 1.00 92.81 91 LYS A O 1
ATOM 732 N N . GLU A 1 92 ? 5.024 -4.428 -13.831 1.00 93.50 92 GLU A N 1
ATOM 733 C CA . GLU A 1 92 ? 4.008 -3.366 -13.751 1.00 93.50 92 GLU A CA 1
ATOM 734 C C . GLU A 1 92 ? 3.613 -3.077 -12.289 1.00 93.50 92 GLU A C 1
ATOM 736 O O . GLU A 1 92 ? 2.753 -2.242 -12.022 1.00 93.50 92 GLU A O 1
ATOM 741 N N . LYS A 1 93 ? 4.211 -3.781 -11.317 1.00 96.62 93 LYS A N 1
ATOM 742 C CA . LYS A 1 93 ? 3.951 -3.566 -9.890 1.00 96.62 93 LYS A CA 1
ATOM 743 C C . LYS A 1 93 ? 4.805 -2.427 -9.350 1.00 96.62 93 LYS A C 1
ATOM 745 O O . LYS A 1 93 ? 6.013 -2.399 -9.574 1.00 96.62 93 LYS A O 1
ATOM 750 N N . GLN A 1 94 ? 4.192 -1.574 -8.534 1.00 97.56 94 GLN A N 1
ATOM 751 C CA . GLN A 1 94 ? 4.902 -0.540 -7.786 1.00 97.56 94 GLN A CA 1
ATOM 752 C C . GLN A 1 94 ? 5.876 -1.179 -6.786 1.00 97.56 94 GLN A C 1
ATOM 754 O O . GLN A 1 94 ? 5.544 -2.119 -6.058 1.00 97.56 94 GLN A O 1
ATOM 759 N N . VAL A 1 95 ? 7.083 -0.644 -6.690 1.00 97.69 95 VAL A N 1
ATOM 760 C CA . VAL A 1 95 ? 8.110 -1.081 -5.754 1.00 97.69 95 VAL A CA 1
ATOM 761 C C . VAL A 1 95 ? 7.852 -0.498 -4.365 1.00 97.69 95 VAL A C 1
ATOM 763 O O . VAL A 1 95 ? 7.638 0.701 -4.166 1.00 97.69 95 VAL A O 1
ATOM 766 N N . GLY A 1 96 ? 7.947 -1.354 -3.352 1.00 97.06 96 GLY A N 1
ATOM 767 C CA . GLY A 1 96 ? 7.829 -0.952 -1.954 1.00 97.06 96 GLY A CA 1
ATOM 768 C C . GLY A 1 96 ? 8.748 -1.712 -1.007 1.00 97.06 96 GLY A C 1
ATOM 769 O O . GLY A 1 96 ? 9.495 -2.622 -1.382 1.00 97.06 96 GLY A O 1
ATOM 770 N N . LEU A 1 97 ? 8.672 -1.313 0.257 1.00 95.94 97 LEU A N 1
ATOM 771 C CA . LEU A 1 97 ? 9.285 -1.956 1.412 1.00 95.94 97 LEU A CA 1
ATOM 772 C C . LEU A 1 97 ? 8.207 -2.548 2.321 1.00 95.94 97 LEU A C 1
ATOM 774 O O . LEU A 1 97 ? 7.027 -2.240 2.181 1.00 95.94 97 LEU A O 1
ATOM 778 N N . CYS A 1 98 ? 8.612 -3.348 3.307 1.00 93.75 98 CYS A N 1
ATOM 779 C CA . CYS A 1 98 ? 7.719 -3.960 4.299 1.00 93.75 98 CYS A CA 1
ATOM 780 C C . CYS A 1 98 ? 6.688 -2.986 4.904 1.00 93.75 98 CYS A C 1
ATOM 782 O O . CYS A 1 98 ? 5.510 -3.326 5.017 1.00 93.75 98 CYS A O 1
ATOM 784 N N . ARG A 1 99 ? 7.105 -1.752 5.224 1.00 95.44 99 ARG A N 1
ATOM 785 C CA . ARG A 1 99 ? 6.224 -0.682 5.720 1.00 95.44 99 ARG A CA 1
ATOM 786 C C . ARG A 1 99 ? 5.049 -0.423 4.782 1.00 95.44 99 ARG A C 1
ATOM 788 O O . ARG A 1 99 ? 3.944 -0.167 5.240 1.00 95.44 99 ARG A O 1
ATOM 795 N N . ASP A 1 100 ? 5.296 -0.423 3.485 1.00 97.31 100 ASP A N 1
ATOM 796 C CA . ASP A 1 100 ? 4.344 0.076 2.505 1.00 97.31 100 ASP A CA 1
ATOM 797 C C . ASP A 1 100 ? 3.191 -0.902 2.290 1.00 97.31 100 ASP A C 1
ATOM 799 O O . ASP A 1 100 ? 2.042 -0.479 2.239 1.00 97.31 100 ASP A O 1
ATOM 803 N N . PHE A 1 101 ? 3.480 -2.205 2.317 1.00 97.69 101 PHE A N 1
ATOM 804 C CA . PHE A 1 101 ? 2.455 -3.251 2.354 1.00 97.69 101 PHE A CA 1
ATOM 805 C C . PHE A 1 101 ? 1.557 -3.108 3.591 1.00 97.69 101 PHE A C 1
ATOM 807 O O . PHE A 1 101 ? 0.335 -3.208 3.494 1.00 97.69 101 PHE A O 1
ATOM 814 N N . ALA A 1 102 ? 2.151 -2.820 4.755 1.00 97.38 102 ALA A N 1
ATOM 815 C CA . ALA A 1 102 ? 1.395 -2.605 5.986 1.00 97.38 102 ALA A CA 1
ATOM 816 C C . ALA A 1 102 ? 0.546 -1.322 5.935 1.00 97.38 102 ALA A C 1
ATOM 818 O O . ALA A 1 102 ? -0.605 -1.337 6.365 1.00 97.38 102 ALA A O 1
ATOM 819 N N . VAL A 1 103 ? 1.079 -0.222 5.389 1.00 98.06 103 VAL A N 1
ATOM 820 C CA . VAL A 1 103 ? 0.323 1.025 5.175 1.00 98.06 103 VAL A CA 1
ATOM 821 C C . VAL A 1 103 ? -0.855 0.796 4.234 1.00 98.06 103 VAL A C 1
ATOM 823 O O . VAL A 1 103 ? -1.951 1.266 4.539 1.00 98.06 103 VAL A O 1
ATOM 826 N N . PHE A 1 104 ? -0.651 0.058 3.141 1.00 98.50 104 PHE A N 1
ATOM 827 C CA . PHE A 1 104 ? -1.710 -0.244 2.184 1.00 98.50 104 PHE A CA 1
ATOM 828 C C . PHE A 1 104 ? -2.824 -1.049 2.857 1.00 98.50 104 PHE A C 1
ATOM 830 O O . PHE A 1 104 ? -3.972 -0.615 2.855 1.00 98.50 104 PHE A O 1
ATOM 837 N N . LEU A 1 105 ? -2.490 -2.134 3.563 1.00 98.62 105 LEU A N 1
ATOM 838 C CA . LEU A 1 105 ? -3.491 -2.927 4.280 1.00 98.62 105 LEU A CA 1
ATOM 839 C C . LEU A 1 105 ? -4.261 -2.099 5.317 1.00 98.62 105 LEU A C 1
ATOM 841 O O . LEU A 1 105 ? -5.484 -2.183 5.387 1.00 98.62 105 LEU A O 1
ATOM 845 N N . VAL A 1 106 ? -3.572 -1.264 6.102 1.00 98.62 106 VAL A N 1
ATOM 846 C CA . VAL A 1 106 ? -4.238 -0.383 7.075 1.00 98.62 106 VAL A CA 1
ATOM 847 C C . VAL A 1 106 ? -5.156 0.623 6.378 1.00 98.62 106 VAL A C 1
ATOM 849 O O . VAL A 1 106 ? -6.223 0.912 6.911 1.00 98.62 106 VAL A O 1
ATOM 852 N N . SER A 1 107 ? -4.779 1.139 5.205 1.00 98.69 107 SER A N 1
ATOM 853 C CA . SER A 1 107 ? -5.648 1.999 4.395 1.00 98.69 107 SER A CA 1
ATOM 854 C C . SER A 1 107 ? -6.930 1.269 3.986 1.00 98.69 107 SER A C 1
ATOM 856 O O . SER A 1 107 ? -8.013 1.780 4.260 1.00 98.69 107 SER A O 1
ATOM 858 N N . LEU A 1 108 ? -6.826 0.049 3.443 1.00 98.50 108 LEU A N 1
ATOM 859 C CA . LEU A 1 108 ? -7.994 -0.741 3.024 1.00 98.50 108 LEU A CA 1
ATOM 860 C C . LEU A 1 108 ? -8.927 -1.056 4.201 1.00 98.50 108 LEU A C 1
ATOM 862 O O . LEU A 1 108 ? -10.137 -0.850 4.119 1.00 98.50 108 LEU A O 1
ATOM 866 N N . LEU A 1 109 ? -8.364 -1.512 5.325 1.00 98.44 109 LEU A N 1
ATOM 867 C CA . LEU A 1 109 ? -9.135 -1.852 6.523 1.00 98.44 109 LEU A CA 1
ATOM 868 C C . LEU A 1 109 ? -9.866 -0.631 7.093 1.00 98.44 109 LEU A C 1
ATOM 870 O O . LEU A 1 109 ? -11.050 -0.717 7.410 1.00 98.44 109 LEU A O 1
ATOM 874 N N . ARG A 1 110 ? -9.185 0.518 7.183 1.00 98.19 110 ARG A N 1
ATOM 875 C CA . ARG A 1 110 ? -9.783 1.767 7.676 1.00 98.19 110 ARG A CA 1
ATOM 876 C C . ARG A 1 110 ? -10.891 2.278 6.773 1.00 98.19 110 ARG A C 1
ATOM 878 O O . ARG A 1 110 ? -11.927 2.688 7.287 1.00 98.19 110 ARG A O 1
ATOM 885 N N . HIS A 1 111 ? -10.711 2.179 5.459 1.00 97.88 111 HIS A N 1
ATOM 886 C CA . HIS A 1 111 ? -11.749 2.554 4.505 1.00 97.88 111 HIS A CA 1
ATOM 887 C C . HIS A 1 111 ? -13.014 1.699 4.674 1.00 97.88 111 HIS A C 1
ATOM 889 O O . HIS A 1 111 ? -14.126 2.209 4.610 1.00 97.88 111 HIS A O 1
ATOM 895 N N . LYS A 1 112 ? -12.846 0.415 5.012 1.00 96.56 112 LYS A N 1
ATOM 896 C CA . LYS A 1 112 ? -13.944 -0.494 5.382 1.00 96.56 112 LYS A CA 1
ATOM 897 C C . LYS A 1 112 ? -14.459 -0.324 6.820 1.00 96.56 112 LYS A C 1
ATOM 899 O O . LYS A 1 112 ? -15.249 -1.137 7.292 1.00 96.56 112 LYS A O 1
ATOM 904 N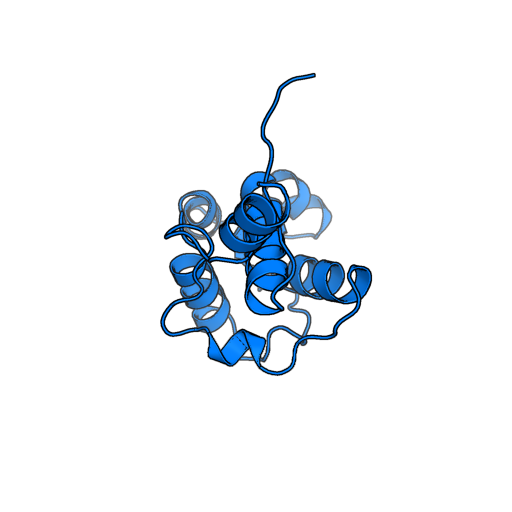 N . GLY A 1 113 ? -14.013 0.693 7.557 1.00 96.19 113 GLY A N 1
ATOM 905 C CA . GLY A 1 113 ? -14.441 0.939 8.937 1.00 96.19 113 GLY A CA 1
ATOM 906 C C . GLY A 1 113 ? -13.893 -0.062 9.963 1.00 96.19 113 GLY A C 1
ATOM 907 O O . GLY A 1 113 ? -14.395 -0.132 11.091 1.00 96.19 113 GLY A O 1
ATOM 908 N N . ILE A 1 114 ? -12.856 -0.829 9.615 1.00 97.50 114 ILE A N 1
ATOM 909 C CA . ILE A 1 114 ? -12.183 -1.771 10.513 1.00 97.50 114 ILE A CA 1
ATOM 910 C C . ILE A 1 114 ? -11.048 -1.033 11.247 1.00 97.50 114 ILE A C 1
ATOM 912 O O . ILE A 1 114 ? -10.127 -0.523 10.604 1.00 97.50 114 ILE A O 1
ATOM 916 N N . PRO A 1 115 ? -11.065 -0.973 12.595 1.00 97.75 115 PRO A N 1
ATOM 917 C CA . PRO A 1 115 ? -9.996 -0.346 13.364 1.00 97.75 115 PRO A CA 1
ATOM 918 C C . PRO A 1 115 ? -8.652 -1.045 13.127 1.00 97.75 115 PRO A C 1
ATOM 920 O O . PRO A 1 115 ? -8.490 -2.216 13.468 1.00 97.75 115 PRO A O 1
ATOM 923 N N . ALA A 1 116 ? -7.665 -0.326 12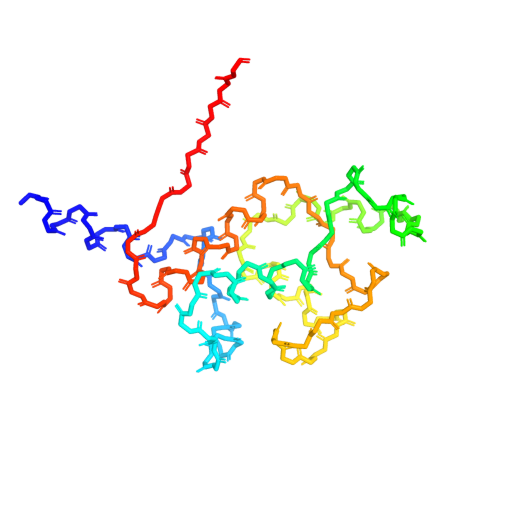.592 1.00 97.56 116 ALA A N 1
ATOM 924 C CA . ALA A 1 116 ? -6.355 -0.892 12.279 1.00 97.56 116 ALA A CA 1
ATOM 925 C C . ALA A 1 116 ? -5.199 0.036 12.681 1.00 97.56 116 ALA A C 1
ATOM 927 O O . ALA A 1 116 ? -5.262 1.265 12.553 1.00 97.56 116 ALA A O 1
ATOM 928 N N . ARG A 1 117 ? -4.100 -0.569 13.154 1.00 95.56 117 ARG A N 1
ATOM 929 C CA . ARG A 1 117 ? -2.855 0.122 13.517 1.00 95.56 117 ARG A CA 1
ATOM 930 C C . ARG A 1 117 ? -1.637 -0.679 13.075 1.00 95.56 117 ARG A C 1
ATOM 932 O O . ARG A 1 117 ? -1.403 -1.775 13.578 1.00 95.56 117 ARG A O 1
ATOM 939 N N . MET A 1 118 ? -0.806 -0.077 12.229 1.00 93.88 118 MET A N 1
ATOM 940 C CA . MET A 1 118 ? 0.536 -0.589 11.948 1.00 93.88 118 MET A CA 1
ATOM 941 C C . MET A 1 118 ? 1.415 -0.470 13.199 1.00 93.88 118 MET A C 1
ATOM 943 O O . MET A 1 118 ? 1.439 0.574 13.853 1.00 93.88 118 MET A O 1
ATOM 947 N N . ARG A 1 119 ? 2.157 -1.529 13.524 1.00 92.88 119 ARG A N 1
ATOM 948 C CA . ARG A 1 119 ? 3.167 -1.538 14.589 1.00 92.88 119 ARG A CA 1
ATOM 949 C C . ARG A 1 119 ? 4.543 -1.720 13.963 1.00 92.88 119 ARG A C 1
ATOM 951 O O . ARG A 1 119 ? 4.684 -2.482 13.014 1.00 92.88 119 ARG A O 1
ATOM 958 N N . VAL A 1 120 ? 5.536 -1.030 14.509 1.00 86.56 120 VAL A N 1
ATOM 959 C CA . VAL A 1 120 ? 6.946 -1.164 14.128 1.00 86.56 120 VAL A CA 1
ATOM 960 C C . VAL A 1 120 ? 7.723 -1.525 15.387 1.00 86.56 120 VAL A C 1
ATOM 962 O O . VAL A 1 120 ? 7.423 -1.006 16.463 1.00 86.56 120 VAL A O 1
ATOM 965 N N . GLY A 1 121 ? 8.670 -2.445 15.259 1.00 86.44 121 GLY A N 1
ATOM 966 C CA . GLY A 1 121 ? 9.493 -2.938 16.355 1.00 86.44 121 GLY A CA 1
ATOM 967 C C . GLY A 1 121 ? 10.727 -3.657 15.823 1.00 86.44 121 GLY A C 1
ATOM 968 O O . GLY A 1 121 ? 10.926 -3.737 14.611 1.00 86.44 121 GLY A O 1
ATOM 969 N N . PHE A 1 122 ? 11.530 -4.172 16.744 1.00 85.81 122 PHE A N 1
ATOM 970 C CA . PHE A 1 122 ? 12.760 -4.911 16.475 1.00 85.81 122 PHE A CA 1
ATOM 971 C C . PHE A 1 122 ? 12.658 -6.285 17.153 1.00 85.81 122 PHE A C 1
ATOM 973 O O . PHE A 1 122 ? 11.916 -6.414 18.132 1.00 85.81 122 PHE A O 1
ATOM 980 N N . ALA A 1 123 ? 13.348 -7.286 16.607 1.00 70.12 123 ALA A N 1
ATOM 981 C CA . ALA A 1 123 ? 13.413 -8.653 17.122 1.00 70.12 123 ALA A CA 1
ATOM 982 C C . ALA A 1 123 ? 14.875 -9.076 17.255 1.00 70.12 123 ALA A C 1
ATOM 984 O O . ALA A 1 123 ? 15.663 -8.667 16.369 1.00 70.12 123 ALA A O 1
#

Solvent-accessible surface area (backbone atoms only — not comparable to full-atom values): 7103 Å² total; per-residue (Å²): 110,72,64,62,53,42,56,58,29,18,53,68,47,84,48,31,31,38,64,93,54,49,72,71,54,77,82,63,68,89,49,70,68,54,49,50,49,30,51,61,22,42,42,34,46,66,94,48,28,64,84,64,75,32,84,78,49,77,67,52,59,50,44,60,68,57,74,29,35,32,57,47,51,51,54,44,39,73,68,44,77,67,61,57,85,57,66,47,57,70,84,62,26,45,38,31,48,78,67,50,60,46,44,50,52,40,25,56,36,18,75,73,63,37,58,44,79,87,83,86,87,87,133

Mean predicted aligned error: 3.1 Å